Protein AF-A0A972VE17-F1 (afdb_monomer_lite)

Radius of gyration: 29.6 Å; chains: 1; bounding box: 113×33×41 Å

pLDDT: mean 87.44, std 17.85, range [37.25, 98.56]

Sequence (113 aa):
MKGFTSVLCGLLMAWVGVATCQDVEDWQNSEMIGQHKEPAHATLVPFAHAAQARQGHAQQSPFFQSLNGLWKFNWVKHPDERPRDFHQPTCDVSQWDEIPVPANWQLHGHGTP

Secondary structure (DSSP, 8-state):
---------------------PPPPGGG-TT---SSPPPP-------SSHHHHHH--GGGSTT-----EEEEE---SSGGGS-TTTTSTT---TTSEEEEES--GGGGTSS--

Foldseek 3Di:
DDDDDDDDDDPPPPPPPPPPPDDDPLVRDPVNPDDPDDDDDDDDADAPDPVVVVVVDSVVGPRDDDPFDKDFDDADDDPVPDPPCVVPPPDDSVVGDIDTPPDDCCVVVHDHD

Structure (mmCIF, N/CA/C/O backbone):
data_AF-A0A972VE17-F1
#
_entry.id   AF-A0A972VE17-F1
#
loop_
_atom_site.group_PDB
_atom_site.id
_atom_site.type_symbol
_atom_site.label_atom_id
_atom_site.label_alt_id
_atom_site.label_comp_id
_atom_site.label_asym_id
_atom_site.label_entity_id
_atom_site.label_seq_id
_atom_site.pdbx_PDB_ins_code
_atom_site.Cartn_x
_atom_site.Cartn_y
_atom_site.Cartn_z
_atom_site.occupancy
_atom_site.B_iso_or_equiv
_atom_site.auth_seq_id
_atom_site.auth_comp_id
_atom_site.auth_asym_id
_atom_site.auth_atom_id
_atom_site.pdbx_PDB_model_num
ATOM 1 N N . MET A 1 1 ? -89.643 -6.674 15.091 1.00 37.38 1 MET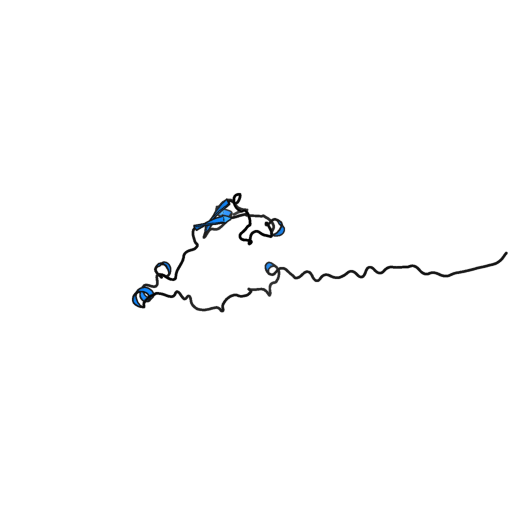 A N 1
ATOM 2 C CA . MET A 1 1 ? -89.920 -8.027 14.559 1.00 37.38 1 MET A CA 1
ATOM 3 C C . MET A 1 1 ? -89.194 -8.188 13.230 1.00 37.38 1 MET A C 1
ATOM 5 O O . MET A 1 1 ? -89.563 -7.464 12.322 1.00 37.38 1 MET A O 1
ATOM 9 N N . LYS A 1 2 ? -88.258 -9.160 13.153 1.00 37.25 2 LYS A N 1
ATOM 10 C CA . LYS A 1 2 ? -87.715 -9.830 11.937 1.00 37.25 2 LYS A CA 1
ATOM 11 C C . LYS A 1 2 ? -86.834 -8.940 11.026 1.00 37.25 2 LYS A C 1
ATOM 13 O O . LYS A 1 2 ? -87.265 -7.861 10.670 1.00 37.25 2 LYS A O 1
ATOM 18 N N . GLY A 1 3 ? -85.622 -9.280 10.582 1.00 40.19 3 GLY A N 1
ATOM 19 C CA . GLY A 1 3 ? -84.757 -10.471 10.623 1.00 40.19 3 GLY A CA 1
ATOM 20 C C . GLY A 1 3 ? -83.380 -10.066 10.030 1.00 40.19 3 GLY A C 1
ATOM 21 O O . GLY A 1 3 ? -83.305 -9.080 9.310 1.00 40.19 3 GLY A O 1
ATOM 22 N N . PHE A 1 4 ? -82.260 -10.582 10.542 1.00 49.72 4 PHE A N 1
ATOM 23 C CA . PHE A 1 4 ? -81.489 -11.743 10.051 1.00 49.72 4 PHE A CA 1
ATOM 24 C C . PHE A 1 4 ? -80.402 -11.418 8.986 1.00 49.72 4 PHE A C 1
ATOM 26 O O . PHE A 1 4 ? -80.706 -11.120 7.839 1.00 49.72 4 PHE A O 1
ATOM 33 N N . THR A 1 5 ? -79.140 -11.607 9.417 1.00 42.09 5 THR A N 1
ATOM 34 C CA . THR A 1 5 ? -77.946 -12.165 8.718 1.00 42.09 5 THR A CA 1
ATOM 35 C C . THR A 1 5 ? -77.115 -11.404 7.667 1.00 42.09 5 THR A C 1
ATOM 37 O O . THR A 1 5 ? -77.598 -11.119 6.585 1.00 42.09 5 THR A O 1
ATOM 40 N N . SER A 1 6 ? -75.797 -11.359 7.972 1.00 45.34 6 SER A N 1
ATOM 41 C CA . SER A 1 6 ? -74.611 -11.667 7.124 1.00 45.34 6 SER A CA 1
ATOM 42 C C . SER A 1 6 ? -74.310 -10.720 5.941 1.00 45.34 6 SER A C 1
ATOM 44 O O . SER A 1 6 ? -75.182 -10.435 5.140 1.00 45.34 6 SER A O 1
ATOM 46 N N . VAL A 1 7 ? -73.097 -10.189 5.740 1.00 49.31 7 VAL A N 1
ATOM 47 C CA . VAL A 1 7 ? -71.914 -10.927 5.261 1.00 49.31 7 VAL A CA 1
ATOM 48 C C . VAL A 1 7 ? -70.622 -10.102 5.466 1.00 49.31 7 VAL A C 1
ATOM 50 O O . VAL A 1 7 ? -70.578 -8.897 5.239 1.00 49.31 7 VAL A O 1
ATOM 53 N N . LEU A 1 8 ? -69.583 -10.824 5.893 1.00 50.00 8 LEU A N 1
ATOM 54 C CA . LEU A 1 8 ? -68.135 -10.580 5.837 1.00 50.00 8 LEU A CA 1
ATOM 55 C C . LEU A 1 8 ? -67.635 -9.754 4.630 1.00 50.00 8 LEU A C 1
ATOM 57 O O . LEU A 1 8 ? -67.983 -10.075 3.503 1.00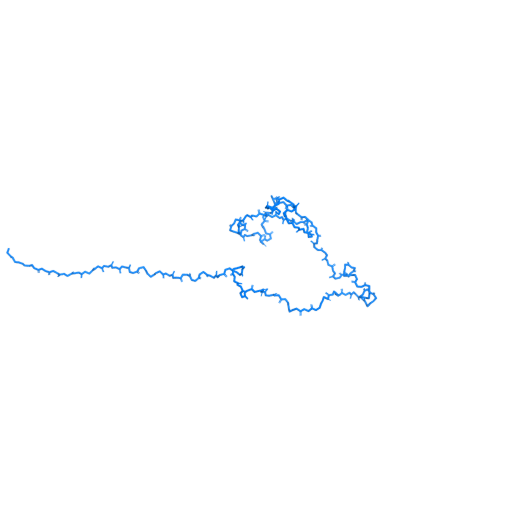 50.00 8 LEU A O 1
ATOM 61 N N . CYS A 1 9 ? -66.644 -8.878 4.828 1.00 42.47 9 CYS A N 1
ATOM 62 C CA . CYS A 1 9 ? -65.429 -8.921 3.997 1.00 42.47 9 CYS A CA 1
ATOM 63 C C . CYS A 1 9 ? -64.293 -8.144 4.675 1.00 42.47 9 CYS A C 1
ATOM 65 O O . CYS A 1 9 ? -64.218 -6.919 4.604 1.00 42.47 9 CYS A O 1
ATOM 67 N N . GLY A 1 10 ? -63.425 -8.870 5.381 1.00 45.75 10 GLY A N 1
ATOM 68 C CA . GLY A 1 10 ? -62.197 -8.318 5.936 1.00 45.75 10 GLY A CA 1
ATOM 69 C C . GLY A 1 10 ? -61.243 -7.904 4.817 1.00 45.75 10 GLY A C 1
ATOM 70 O O . GLY A 1 10 ? -60.869 -8.721 3.979 1.00 45.75 10 GLY A O 1
ATOM 71 N N . LEU A 1 11 ? -60.835 -6.638 4.822 1.00 56.16 11 LEU A N 1
ATOM 72 C CA . LEU A 1 11 ? -59.706 -6.139 4.041 1.00 56.16 11 LEU A CA 1
ATOM 73 C C . LEU A 1 11 ? -58.408 -6.557 4.744 1.00 56.16 11 LEU A C 1
ATOM 75 O O . LEU A 1 11 ? -57.791 -5.787 5.475 1.00 56.16 11 LEU A O 1
ATOM 79 N N . LEU A 1 12 ? -58.006 -7.810 4.538 1.00 56.12 12 LEU A N 1
ATOM 80 C CA . LEU A 1 12 ? -56.626 -8.237 4.749 1.00 56.12 12 LEU A CA 1
ATOM 81 C C . LEU A 1 12 ? -55.797 -7.668 3.591 1.00 56.12 12 LEU A C 1
ATOM 83 O O . LEU A 1 12 ? -55.695 -8.283 2.532 1.00 56.12 12 LEU A O 1
ATOM 87 N N . MET A 1 13 ? -55.225 -6.472 3.771 1.00 60.06 13 MET A N 1
ATOM 88 C CA . MET A 1 13 ? -54.101 -6.049 2.935 1.00 60.06 13 MET A CA 1
ATOM 89 C C . MET A 1 13 ? -52.942 -6.999 3.224 1.00 60.06 13 MET A C 1
ATOM 91 O O . MET A 1 13 ? -52.269 -6.887 4.249 1.00 60.06 13 MET A O 1
ATOM 95 N N . ALA A 1 14 ? -52.739 -7.963 2.330 1.00 60.06 14 ALA A N 1
ATOM 96 C CA . ALA A 1 14 ? -51.536 -8.768 2.310 1.00 60.06 14 ALA A CA 1
ATOM 97 C C . ALA A 1 14 ? -50.342 -7.826 2.115 1.00 60.06 14 ALA A C 1
ATOM 99 O O . ALA A 1 14 ? -50.165 -7.240 1.046 1.00 60.06 14 ALA A O 1
ATOM 100 N N . TRP A 1 15 ? -49.536 -7.664 3.164 1.00 64.81 15 TRP A N 1
ATOM 101 C CA . TRP A 1 15 ? -48.184 -7.143 3.037 1.00 64.81 15 TRP A CA 1
ATOM 102 C C . TRP A 1 15 ? -47.409 -8.140 2.181 1.00 64.81 15 TRP A C 1
ATOM 104 O O . TRP A 1 15 ? -46.968 -9.183 2.663 1.00 64.81 15 TRP A O 1
ATOM 114 N N . VAL A 1 16 ? -47.287 -7.848 0.889 1.00 63.44 16 VAL A N 1
ATOM 115 C CA . VAL A 1 16 ? -46.315 -8.524 0.037 1.00 63.44 16 VAL A CA 1
ATOM 116 C C . VAL A 1 16 ? -44.952 -8.066 0.537 1.00 63.44 16 VAL A C 1
ATOM 118 O O . VAL A 1 16 ? -44.494 -6.969 0.223 1.00 63.44 16 VAL A O 1
ATOM 121 N N . GLY A 1 17 ? -44.341 -8.881 1.396 1.00 59.69 17 GLY A N 1
ATOM 122 C CA . GLY A 1 17 ? -42.954 -8.705 1.787 1.00 59.69 17 GLY A CA 1
ATOM 123 C C . GLY A 1 17 ? -42.100 -8.802 0.532 1.00 59.69 17 GLY A C 1
ATOM 124 O O . GLY A 1 17 ? -41.987 -9.872 -0.064 1.00 59.69 17 GLY A O 1
ATOM 125 N N . VAL A 1 18 ? -41.532 -7.678 0.106 1.00 62.38 18 VAL A N 1
ATOM 126 C CA . VAL A 1 18 ? -40.469 -7.681 -0.893 1.00 62.38 18 VAL A CA 1
ATOM 127 C C . VAL A 1 18 ? -39.279 -8.359 -0.227 1.00 62.38 18 VAL A C 1
ATOM 129 O O . VAL A 1 18 ? -38.637 -7.781 0.646 1.00 62.38 18 VAL A O 1
ATOM 132 N N . ALA A 1 19 ? -39.019 -9.612 -0.592 1.00 58.66 19 ALA A N 1
ATOM 133 C CA . ALA A 1 19 ? -37.775 -10.270 -0.241 1.00 58.66 19 ALA A CA 1
ATOM 134 C C . ALA A 1 19 ? -36.664 -9.577 -1.034 1.00 58.66 19 ALA A C 1
ATOM 136 O O . ALA A 1 19 ? -36.489 -9.824 -2.226 1.00 58.66 19 ALA A O 1
ATOM 137 N N . THR A 1 20 ? -35.940 -8.662 -0.396 1.00 58.81 20 THR A N 1
ATOM 138 C CA . THR A 1 20 ? -34.681 -8.179 -0.952 1.00 58.81 20 THR A CA 1
ATOM 139 C C . THR A 1 20 ? -33.683 -9.320 -0.815 1.00 58.81 20 THR A C 1
ATOM 141 O O . THR A 1 20 ? -33.321 -9.687 0.302 1.00 58.81 20 THR A O 1
ATOM 144 N N . CYS A 1 21 ? -33.257 -9.910 -1.930 1.0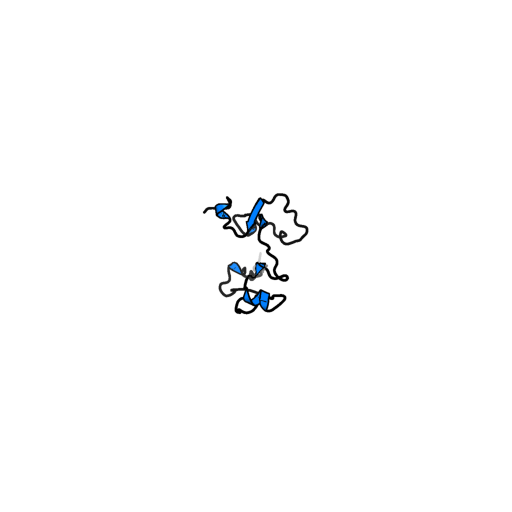0 57.03 21 CYS A N 1
ATOM 145 C CA . CYS A 1 21 ? -32.026 -10.687 -1.946 1.00 57.03 21 CYS A CA 1
ATOM 146 C C . CYS A 1 21 ? -30.910 -9.695 -1.600 1.00 57.03 21 CYS A C 1
ATOM 148 O O . CYS A 1 21 ? -30.604 -8.816 -2.402 1.00 57.03 21 CYS A O 1
ATOM 150 N N . GLN A 1 22 ? -30.420 -9.732 -0.358 1.00 58.03 22 GLN A N 1
ATOM 151 C CA . GLN A 1 22 ? -29.199 -9.016 -0.022 1.00 58.03 22 GLN A CA 1
ATOM 152 C C . GLN A 1 22 ? -28.093 -9.683 -0.826 1.00 58.03 22 GLN A C 1
ATOM 154 O O . GLN A 1 22 ? -27.881 -10.887 -0.687 1.00 58.03 22 GLN A O 1
ATOM 159 N N . ASP A 1 23 ? -27.463 -8.911 -1.706 1.00 73.62 23 ASP A N 1
ATOM 160 C CA . ASP A 1 23 ? -26.261 -9.357 -2.391 1.00 73.62 23 ASP A CA 1
ATOM 161 C C . ASP A 1 23 ? -25.233 -9.709 -1.308 1.00 73.62 23 ASP A C 1
ATOM 163 O O . ASP A 1 23 ? -25.019 -8.929 -0.374 1.00 73.62 23 ASP A O 1
ATOM 167 N N . VAL A 1 24 ? -24.709 -10.932 -1.338 1.00 89.56 24 VAL A N 1
ATOM 168 C CA . VAL A 1 24 ? -23.770 -11.404 -0.314 1.00 89.56 24 VAL A CA 1
ATOM 169 C C . VAL A 1 24 ? -22.456 -10.672 -0.540 1.00 89.56 24 VAL A C 1
ATOM 171 O O . VAL A 1 24 ? -21.919 -10.710 -1.641 1.00 89.56 24 VAL A O 1
ATOM 174 N N . GLU A 1 25 ? -21.930 -10.022 0.498 1.00 92.38 25 GLU A N 1
ATOM 175 C CA . GLU A 1 25 ? -20.646 -9.325 0.418 1.00 92.38 25 GLU A CA 1
ATOM 176 C C . GLU A 1 25 ? -19.540 -10.264 -0.090 1.00 92.38 25 GLU A C 1
ATOM 178 O O . GLU A 1 25 ? -19.438 -11.407 0.363 1.00 92.38 25 GLU A O 1
ATOM 183 N N . ASP A 1 26 ? -18.660 -9.776 -0.969 1.00 94.56 26 ASP A N 1
ATOM 184 C CA . ASP A 1 26 ? -17.628 -10.604 -1.615 1.00 94.56 26 ASP A CA 1
ATOM 185 C C . ASP A 1 26 ? -16.770 -11.390 -0.611 1.00 94.56 26 ASP A C 1
ATOM 187 O O . ASP A 1 26 ? -16.442 -12.552 -0.829 1.00 94.56 26 ASP A O 1
ATOM 191 N N . TRP A 1 27 ? -16.444 -10.782 0.533 1.00 92.69 27 TRP A N 1
ATOM 192 C CA . TRP A 1 27 ? -15.634 -11.401 1.589 1.00 92.69 27 TRP A CA 1
ATOM 193 C C . TRP A 1 27 ? -16.381 -12.464 2.417 1.00 92.69 27 TRP A C 1
ATOM 195 O O . TRP A 1 27 ? -15.758 -13.152 3.226 1.00 92.69 27 TRP A O 1
ATOM 205 N N . GLN A 1 28 ? -17.693 -12.613 2.226 1.00 95.56 28 GLN A N 1
ATOM 206 C CA . GLN A 1 28 ? -18.519 -13.693 2.782 1.00 95.56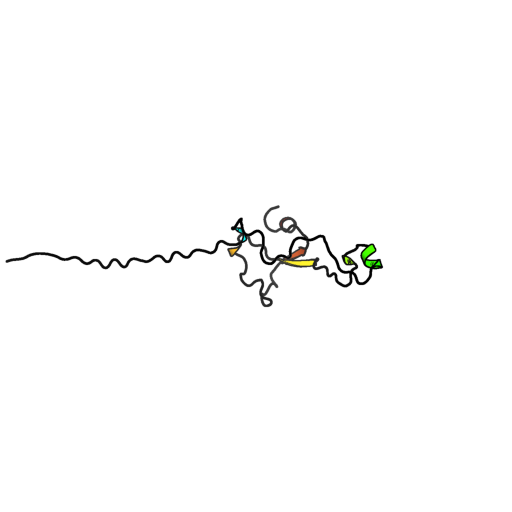 28 GLN A CA 1
ATOM 207 C C . GLN A 1 28 ? -18.848 -14.778 1.743 1.00 95.56 28 GLN A C 1
ATOM 209 O O . GLN A 1 28 ? -19.362 -15.836 2.109 1.00 95.56 28 GLN A O 1
ATOM 214 N N . ASN A 1 29 ? -18.541 -14.547 0.463 1.00 95.81 29 ASN A N 1
ATOM 215 C CA . ASN A 1 29 ? -18.789 -15.491 -0.620 1.00 95.81 29 ASN A CA 1
ATOM 216 C C . ASN A 1 29 ? -17.543 -16.351 -0.914 1.00 95.81 29 ASN A C 1
ATOM 218 O O . ASN A 1 29 ? -16.568 -15.883 -1.496 1.00 95.81 29 ASN A O 1
ATOM 222 N N . SER A 1 30 ? -17.588 -17.645 -0.578 1.00 96.00 30 SER A N 1
ATOM 223 C CA . SER A 1 30 ? -16.461 -18.569 -0.801 1.00 96.00 30 SER A CA 1
ATOM 224 C C . SER A 1 30 ? -16.110 -18.807 -2.273 1.00 96.00 30 SER A C 1
ATOM 226 O O . SER A 1 30 ? -14.992 -19.224 -2.571 1.00 96.00 30 SER A O 1
ATOM 228 N N . GLU A 1 31 ? -17.047 -18.575 -3.194 1.00 96.81 31 GLU A N 1
ATOM 229 C CA . GLU A 1 31 ? -16.795 -18.690 -4.635 1.00 96.81 31 GLU A CA 1
ATOM 230 C C . GLU A 1 31 ? -16.080 -17.442 -5.183 1.00 96.81 31 GLU A C 1
ATOM 232 O O . GLU A 1 31 ? -15.426 -17.499 -6.229 1.00 96.81 31 GLU A O 1
ATOM 237 N N . MET A 1 32 ? -16.135 -16.322 -4.452 1.00 95.94 32 MET A N 1
ATOM 238 C CA . MET A 1 32 ? -15.542 -15.053 -4.855 1.00 95.94 32 MET A CA 1
ATOM 239 C C . MET A 1 32 ? -14.056 -14.964 -4.466 1.00 95.94 32 MET A C 1
ATOM 241 O O . MET A 1 32 ? -13.657 -14.280 -3.529 1.00 95.94 32 MET A O 1
ATOM 245 N N . ILE A 1 33 ? -13.191 -15.642 -5.227 1.00 95.88 33 ILE A N 1
ATOM 246 C CA . ILE A 1 33 ? -11.735 -15.700 -4.956 1.00 95.88 33 ILE A CA 1
ATOM 247 C C . ILE A 1 33 ? -10.916 -14.542 -5.572 1.00 95.88 33 ILE A C 1
ATOM 249 O O . ILE A 1 33 ? -9.687 -14.463 -5.427 1.00 95.88 33 ILE A O 1
ATOM 253 N N . GLY A 1 34 ? -11.569 -13.641 -6.304 1.00 95.44 34 GLY A N 1
ATOM 254 C CA . GLY A 1 34 ? -11.002 -12.379 -6.777 1.00 95.44 34 GLY A CA 1
ATOM 255 C C . GLY A 1 34 ? -11.631 -11.859 -8.065 1.00 95.44 34 GLY A C 1
ATOM 256 O O . GLY A 1 34 ? -12.041 -12.628 -8.928 1.00 95.44 34 GLY A O 1
ATOM 257 N N . GLN A 1 35 ? -11.671 -10.539 -8.192 1.00 96.56 35 GLN A N 1
ATOM 258 C CA . GLN A 1 35 ? -12.328 -9.818 -9.275 1.00 96.56 35 GLN A CA 1
ATOM 259 C C . GLN A 1 35 ? -11.298 -8.937 -9.993 1.00 96.56 35 GLN A C 1
ATOM 261 O O . GLN A 1 35 ? -10.45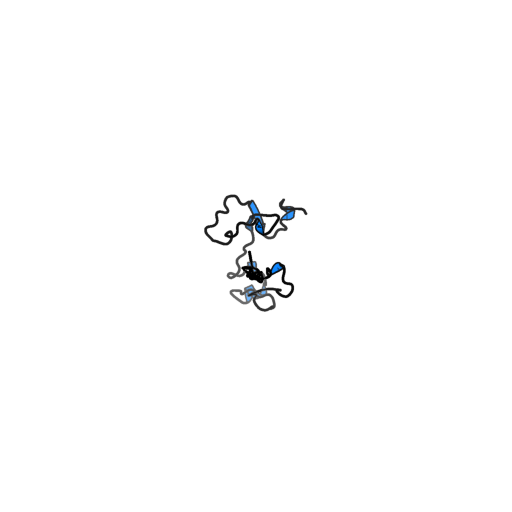4 -8.328 -9.342 1.00 96.56 35 GLN A O 1
ATOM 266 N N . HIS A 1 36 ? -11.336 -8.897 -11.329 1.00 97.62 36 HIS A N 1
ATOM 267 C CA . HIS A 1 36 ? -10.466 -8.051 -12.169 1.00 97.62 36 HIS A CA 1
ATOM 268 C C . HIS A 1 36 ? -8.948 -8.188 -11.916 1.00 97.62 36 HIS A C 1
ATOM 270 O O . HIS A 1 36 ? -8.187 -7.251 -12.146 1.00 97.62 36 HIS A O 1
ATOM 276 N N . LYS A 1 37 ? -8.492 -9.354 -11.446 1.00 97.31 37 LYS A N 1
ATOM 277 C CA . LYS A 1 37 ? -7.061 -9.666 -11.328 1.00 97.31 37 LYS A CA 1
ATOM 278 C C . LYS A 1 37 ? -6.518 -10.102 -12.687 1.00 97.31 37 LYS A C 1
ATOM 280 O O . LYS A 1 37 ? -7.191 -10.840 -13.405 1.00 97.31 37 LYS A O 1
ATOM 285 N N . GLU A 1 38 ? -5.283 -9.720 -12.993 1.00 96.88 38 GLU A N 1
ATOM 286 C CA . GLU A 1 38 ? -4.550 -10.295 -14.123 1.00 96.88 38 GLU A CA 1
ATOM 287 C C . GLU A 1 38 ? -4.347 -11.816 -13.933 1.00 96.88 38 GLU A C 1
ATOM 289 O O . GLU A 1 38 ? -4.276 -12.291 -12.789 1.00 96.88 38 GLU A O 1
ATOM 294 N N . PRO A 1 39 ? -4.248 -12.609 -15.019 1.00 97.25 39 PRO A N 1
ATOM 295 C CA . PRO A 1 39 ? -3.966 -14.040 -14.931 1.00 97.25 39 PRO A CA 1
ATOM 296 C C . PRO A 1 39 ? -2.639 -14.329 -14.221 1.00 97.25 39 PRO A C 1
ATOM 298 O O . PRO A 1 39 ? -1.679 -13.573 -14.335 1.00 97.25 39 PRO A O 1
ATOM 301 N N . ALA A 1 40 ? -2.551 -15.465 -13.526 1.00 97.75 40 ALA A N 1
ATOM 302 C CA . ALA A 1 40 ? -1.306 -15.871 -12.881 1.00 97.75 40 ALA A CA 1
ATOM 303 C C . ALA A 1 40 ? -0.179 -16.061 -13.914 1.00 97.75 40 ALA A C 1
ATOM 305 O O . ALA A 1 40 ? -0.343 -16.768 -14.910 1.00 97.75 40 ALA A O 1
ATOM 306 N N . HIS A 1 41 ? 0.980 -15.459 -13.652 1.00 97.88 41 HIS A N 1
ATOM 307 C CA . HIS A 1 41 ? 2.170 -15.555 -14.494 1.00 97.88 41 HIS A CA 1
ATOM 308 C C . HIS A 1 41 ? 3.452 -15.491 -13.643 1.00 97.88 41 HIS A C 1
ATOM 310 O O . HIS A 1 41 ? 3.413 -15.167 -12.456 1.00 97.88 41 HIS A O 1
ATOM 316 N N . ALA A 1 42 ? 4.605 -15.814 -14.237 1.00 96.75 42 ALA A N 1
ATOM 317 C CA . ALA A 1 42 ? 5.907 -15.662 -13.575 1.00 96.75 42 ALA A CA 1
ATOM 318 C C . ALA A 1 42 ? 6.212 -14.182 -13.286 1.00 96.75 42 ALA A C 1
ATOM 320 O O . ALA A 1 42 ? 5.795 -13.327 -14.053 1.00 96.75 42 ALA A O 1
ATOM 321 N N . THR A 1 43 ? 6.966 -13.848 -12.239 1.00 94.50 43 THR A N 1
ATOM 322 C CA . THR A 1 43 ? 7.300 -12.445 -11.926 1.00 94.50 43 THR A CA 1
ATOM 323 C C . THR A 1 43 ? 8.037 -11.760 -13.082 1.00 94.50 43 THR A C 1
ATOM 325 O O . THR A 1 43 ? 9.073 -12.246 -13.536 1.00 94.50 43 THR A O 1
ATOM 328 N N . LEU A 1 44 ? 7.528 -10.607 -13.529 1.00 92.94 44 LEU A N 1
ATOM 329 C CA . LEU A 1 44 ? 8.102 -9.812 -14.617 1.00 92.94 44 LEU A CA 1
ATOM 330 C C . LEU A 1 44 ? 8.367 -8.385 -14.138 1.00 92.94 44 LEU A C 1
ATOM 332 O O . LEU A 1 44 ? 7.488 -7.745 -13.569 1.00 92.94 44 LEU A O 1
ATOM 336 N N . VAL A 1 45 ? 9.569 -7.876 -14.410 1.00 95.12 45 VAL A N 1
ATOM 337 C CA . VAL A 1 45 ? 9.916 -6.463 -14.223 1.00 95.12 45 VAL A CA 1
ATOM 338 C C . VAL A 1 45 ? 10.590 -5.982 -15.505 1.00 95.12 45 VAL A C 1
ATOM 340 O O . VAL A 1 45 ? 11.602 -6.567 -15.902 1.00 95.12 45 VAL A O 1
ATOM 343 N N . PRO A 1 46 ? 10.045 -4.967 -16.194 1.00 96.25 46 PRO A N 1
ATOM 344 C CA . PRO A 1 46 ? 10.698 -4.415 -17.371 1.00 96.25 46 PRO A CA 1
ATOM 345 C C . PRO A 1 46 ? 11.984 -3.699 -16.953 1.00 96.25 46 PRO A C 1
ATOM 347 O O . PRO A 1 46 ? 12.038 -3.087 -15.892 1.00 96.25 46 PRO A O 1
ATOM 350 N N . PHE A 1 47 ? 13.010 -3.741 -17.797 1.00 97.06 47 PHE A N 1
ATOM 351 C CA . PHE A 1 47 ? 14.278 -3.030 -17.611 1.00 97.06 47 PHE A CA 1
ATOM 352 C C . PHE A 1 47 ? 14.622 -2.278 -18.894 1.00 97.06 47 PHE A C 1
ATOM 354 O O . PHE A 1 47 ? 14.219 -2.700 -19.978 1.00 97.06 47 PHE A O 1
ATOM 361 N N . ALA A 1 48 ? 15.388 -1.189 -18.799 1.00 96.62 48 ALA A N 1
ATOM 362 C CA . ALA A 1 48 ? 15.719 -0.387 -19.979 1.00 96.62 48 ALA A CA 1
ATOM 363 C C . ALA A 1 48 ? 16.632 -1.131 -20.967 1.00 96.62 48 ALA A C 1
ATOM 365 O O . ALA A 1 48 ? 16.564 -0.892 -22.170 1.00 96.62 48 ALA A O 1
ATOM 366 N N . HIS A 1 49 ? 17.492 -2.032 -20.476 1.00 96.44 49 HIS A N 1
ATOM 367 C CA . HIS A 1 49 ? 18.402 -2.805 -21.321 1.00 96.44 49 HIS A CA 1
ATOM 368 C C . HIS A 1 49 ? 18.810 -4.150 -20.702 1.00 96.44 49 HIS A C 1
ATOM 370 O O . HIS A 1 49 ? 18.792 -4.352 -19.487 1.00 96.44 49 HIS A O 1
ATOM 376 N N . ALA A 1 50 ? 19.273 -5.070 -21.554 1.00 97.06 50 ALA A N 1
ATOM 377 C CA . ALA A 1 50 ? 19.592 -6.448 -21.175 1.00 97.06 50 ALA A CA 1
ATOM 378 C C . ALA A 1 50 ? 20.656 -6.571 -20.067 1.00 97.06 50 ALA A C 1
ATOM 380 O O . ALA A 1 50 ? 20.598 -7.492 -19.260 1.00 97.06 50 ALA A O 1
ATOM 381 N N . ALA A 1 51 ? 21.630 -5.653 -20.005 1.00 96.31 51 ALA A N 1
ATOM 382 C CA . ALA A 1 51 ? 22.635 -5.668 -18.936 1.00 96.31 51 ALA A CA 1
ATOM 383 C C . ALA A 1 51 ? 22.021 -5.446 -17.545 1.00 96.31 51 ALA A C 1
ATOM 385 O O . ALA A 1 51 ? 22.423 -6.112 -16.599 1.00 96.31 51 ALA A O 1
ATOM 386 N N . GLN A 1 52 ? 21.016 -4.573 -17.447 1.00 94.81 52 GLN A N 1
ATOM 387 C CA . GLN A 1 52 ? 20.287 -4.312 -16.212 1.00 94.81 52 GLN A CA 1
ATOM 388 C C . GLN A 1 52 ? 19.381 -5.496 -15.859 1.00 94.81 52 GLN A C 1
ATOM 390 O O . GLN A 1 52 ? 19.386 -5.961 -14.724 1.00 94.81 52 GLN A O 1
ATOM 395 N N . ALA A 1 53 ? 18.692 -6.065 -16.856 1.00 94.81 53 ALA A N 1
ATOM 396 C CA . ALA A 1 53 ? 17.865 -7.257 -16.666 1.00 94.81 53 ALA A CA 1
ATOM 397 C C . ALA A 1 53 ? 18.665 -8.451 -16.112 1.00 94.81 53 ALA A C 1
ATOM 399 O O . ALA A 1 53 ? 18.173 -9.177 -15.255 1.00 94.81 53 ALA A O 1
ATOM 400 N N . ARG A 1 54 ? 19.923 -8.624 -16.543 1.00 95.62 54 ARG A N 1
ATOM 401 C CA . ARG A 1 54 ? 20.818 -9.675 -16.025 1.00 95.62 54 ARG A CA 1
ATOM 402 C C . ARG A 1 54 ? 21.202 -9.501 -14.555 1.00 95.62 54 ARG A C 1
ATOM 404 O O . ARG A 1 54 ? 21.524 -10.495 -13.919 1.00 95.62 54 ARG A O 1
ATOM 411 N N . GLN A 1 55 ? 21.189 -8.276 -14.024 1.00 94.50 55 GLN A N 1
ATOM 412 C CA . GLN A 1 55 ? 21.421 -8.040 -12.594 1.00 94.50 55 GLN A CA 1
ATOM 413 C C . GLN A 1 55 ? 20.210 -8.460 -11.752 1.00 94.50 55 GLN A C 1
ATOM 415 O O . GLN A 1 55 ? 20.371 -8.817 -10.592 1.00 94.50 55 GLN A O 1
ATOM 420 N N . GLY A 1 56 ? 19.001 -8.426 -12.327 1.00 90.88 56 GLY A N 1
ATOM 421 C CA . GLY A 1 56 ? 17.783 -8.934 -11.690 1.00 90.88 56 GLY A CA 1
ATOM 422 C C . GLY A 1 56 ? 17.243 -8.085 -10.535 1.00 90.88 56 GLY A C 1
ATOM 423 O O . GLY A 1 56 ? 16.256 -8.462 -9.908 1.00 90.88 56 GLY A O 1
ATOM 424 N N . HIS A 1 57 ? 17.838 -6.927 -10.243 1.00 94.81 57 HIS A N 1
ATOM 425 C CA . HIS A 1 57 ? 17.372 -6.050 -9.172 1.00 94.81 57 HIS A CA 1
ATOM 426 C C . HIS A 1 57 ? 16.204 -5.180 -9.647 1.00 94.81 57 HIS A C 1
ATOM 428 O O . HIS A 1 57 ? 16.411 -4.101 -10.201 1.00 94.81 57 HIS A O 1
ATOM 434 N N . ALA A 1 58 ? 14.970 -5.621 -9.394 1.00 94.31 58 ALA A N 1
ATOM 435 C CA . ALA A 1 58 ? 13.747 -4.912 -9.787 1.00 94.31 58 ALA A CA 1
ATOM 436 C C . ALA A 1 58 ? 13.761 -3.412 -9.439 1.00 94.31 58 ALA A C 1
ATOM 438 O O . ALA A 1 58 ? 13.4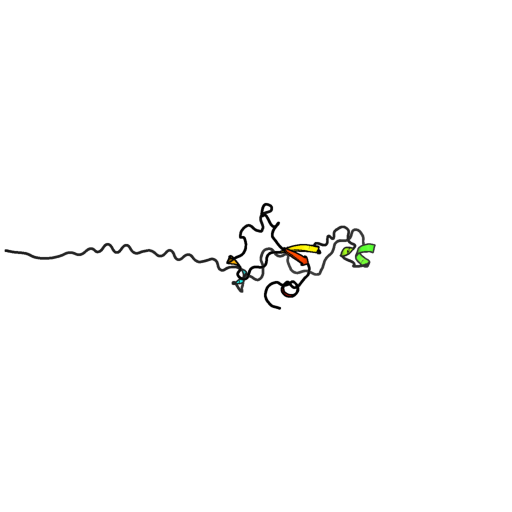16 -2.579 -10.271 1.00 94.31 58 ALA A O 1
ATOM 439 N N . GLN A 1 59 ? 14.242 -3.077 -8.239 1.00 95.44 59 GLN A N 1
ATOM 440 C CA . GLN A 1 59 ? 14.313 -1.708 -7.717 1.00 95.44 59 GLN A CA 1
ATOM 441 C C . GLN A 1 59 ? 15.232 -0.779 -8.515 1.00 95.44 59 GLN A C 1
ATOM 443 O O . GLN A 1 59 ? 15.121 0.436 -8.401 1.00 95.44 59 GLN A O 1
ATOM 448 N N . GLN A 1 60 ? 16.157 -1.334 -9.298 1.00 95.19 60 GLN A N 1
ATOM 449 C CA . GLN A 1 60 ? 17.046 -0.544 -10.142 1.00 95.19 60 GLN A CA 1
ATOM 450 C C . GLN A 1 60 ? 16.394 -0.193 -11.480 1.00 95.19 60 GLN A C 1
ATOM 452 O O . GLN A 1 60 ? 16.931 0.658 -12.185 1.00 95.19 60 GLN A O 1
ATOM 457 N N . SER A 1 61 ? 15.278 -0.834 -11.853 1.00 97.19 61 SER A N 1
ATOM 458 C CA . SER A 1 61 ? 14.568 -0.529 -13.094 1.00 97.19 61 SER A CA 1
ATOM 459 C C . SER A 1 61 ? 14.034 0.907 -13.095 1.00 97.19 61 SER A C 1
ATOM 461 O O . SER A 1 61 ? 13.393 1.307 -12.125 1.00 97.19 61 SER A O 1
ATOM 463 N N . PRO A 1 62 ? 14.187 1.669 -14.196 1.00 96.94 62 PRO A N 1
ATOM 464 C CA . PRO A 1 62 ? 13.560 2.987 -14.315 1.00 96.94 62 PRO A CA 1
ATOM 465 C C . PRO A 1 62 ? 12.029 2.920 -14.409 1.00 96.94 62 PRO A C 1
ATOM 467 O O . PRO A 1 62 ? 11.365 3.947 -14.332 1.00 96.94 62 PRO A O 1
ATOM 470 N N . PHE A 1 63 ? 11.467 1.726 -14.599 1.00 97.00 63 PHE A N 1
ATOM 471 C CA . PHE A 1 63 ? 10.027 1.483 -14.666 1.00 97.00 63 PHE A CA 1
ATOM 472 C C . PHE A 1 63 ? 9.468 0.942 -13.343 1.00 97.00 63 PHE A C 1
ATOM 474 O O . PHE A 1 63 ? 8.324 0.496 -13.293 1.00 97.00 63 PHE A O 1
ATOM 481 N N . PHE A 1 64 ? 10.280 0.931 -12.285 1.00 97.06 64 PHE A N 1
ATOM 482 C CA . PHE A 1 64 ? 9.876 0.517 -10.951 1.00 97.06 64 PHE A CA 1
ATOM 483 C C . PHE A 1 64 ? 9.684 1.741 -10.055 1.00 97.06 64 PHE A C 1
ATOM 485 O O . PHE A 1 64 ? 10.544 2.617 -9.983 1.00 97.06 64 PHE A O 1
ATOM 492 N N . GLN A 1 65 ? 8.582 1.759 -9.308 1.00 97.06 65 GLN A N 1
ATOM 493 C CA . GLN A 1 65 ? 8.336 2.736 -8.256 1.00 97.06 65 GLN A CA 1
ATOM 494 C C . GLN A 1 65 ? 7.901 2.006 -6.986 1.00 97.06 65 GLN A C 1
ATOM 496 O O . GLN A 1 65 ? 6.901 1.292 -6.978 1.00 97.06 65 GLN A O 1
ATOM 501 N N . SER A 1 66 ? 8.657 2.193 -5.902 1.00 97.06 66 SER A N 1
ATOM 502 C CA . SER A 1 66 ? 8.248 1.712 -4.582 1.00 97.06 66 SER A CA 1
ATOM 503 C C . SER A 1 66 ? 7.135 2.597 -4.033 1.00 97.06 66 SER A C 1
ATOM 505 O O . SER A 1 66 ? 7.261 3.820 -4.051 1.00 97.06 66 SER A O 1
ATOM 507 N N . LEU A 1 67 ? 6.096 1.973 -3.482 1.00 97.88 67 LEU A N 1
ATOM 508 C CA . LEU A 1 67 ? 5.068 2.646 -2.683 1.00 97.88 67 LEU A CA 1
ATOM 509 C C . LEU A 1 67 ? 5.207 2.348 -1.179 1.00 97.88 67 LEU A C 1
ATOM 511 O O . LEU A 1 67 ? 4.369 2.764 -0.383 1.00 97.88 67 LEU A O 1
ATOM 515 N N . ASN A 1 68 ? 6.269 1.641 -0.775 1.00 98.56 68 ASN A N 1
ATOM 516 C CA . ASN A 1 68 ? 6.614 1.486 0.636 1.00 98.56 68 ASN A CA 1
ATOM 517 C C . ASN A 1 68 ? 6.919 2.856 1.248 1.00 98.56 68 ASN A C 1
ATOM 519 O O . ASN A 1 68 ? 7.595 3.682 0.631 1.00 98.56 68 ASN A O 1
ATOM 523 N N . GLY A 1 69 ? 6.457 3.073 2.472 1.00 98.19 69 GLY A N 1
ATOM 524 C CA . GLY A 1 69 ? 6.541 4.362 3.146 1.00 98.19 69 GLY A CA 1
ATOM 525 C C . GLY A 1 69 ? 5.498 4.471 4.246 1.00 98.19 69 GLY A C 1
ATOM 526 O O . GLY A 1 69 ? 4.938 3.461 4.667 1.00 98.19 69 GLY A O 1
ATOM 527 N N . LEU A 1 70 ? 5.239 5.691 4.706 1.00 98.38 70 LEU A N 1
ATOM 528 C CA . LEU A 1 70 ? 4.158 5.971 5.645 1.00 98.38 70 LEU A CA 1
ATOM 529 C C . LEU A 1 70 ? 2.839 6.130 4.892 1.00 98.38 70 LEU A C 1
ATOM 531 O O . LEU A 1 70 ? 2.775 6.840 3.888 1.00 98.38 70 LEU A O 1
ATOM 535 N N . TRP A 1 71 ? 1.801 5.468 5.387 1.00 98.44 71 TRP A N 1
ATOM 536 C CA . TRP A 1 71 ? 0.452 5.521 4.832 1.00 98.44 71 TRP A CA 1
ATOM 537 C C . TRP A 1 71 ? -0.532 5.990 5.892 1.00 98.44 71 TRP A C 1
ATOM 539 O O . TRP A 1 71 ? -0.446 5.553 7.040 1.00 98.44 71 TRP A O 1
ATOM 549 N N . LYS A 1 72 ? -1.493 6.832 5.492 1.00 98.12 72 LYS A N 1
ATOM 550 C CA . LYS A 1 72 ? -2.636 7.178 6.341 1.00 98.12 72 LYS A CA 1
ATOM 551 C C . LYS A 1 72 ? -3.456 5.927 6.621 1.00 98.12 72 LYS A C 1
ATOM 553 O O . LYS A 1 72 ? -3.838 5.215 5.692 1.00 98.12 72 LYS A O 1
ATOM 558 N N . PHE A 1 73 ? -3.712 5.664 7.896 1.00 98.12 73 PHE A N 1
ATOM 559 C CA . PHE A 1 73 ? -4.305 4.419 8.358 1.00 98.12 73 PHE A CA 1
ATOM 560 C C . PHE A 1 73 ? -5.365 4.689 9.424 1.00 98.12 73 PHE A C 1
ATOM 562 O O . PHE A 1 73 ? -5.139 5.435 10.372 1.00 98.12 73 PHE A O 1
ATOM 569 N N . ASN A 1 74 ? -6.534 4.074 9.256 1.00 97.81 74 ASN A N 1
ATOM 570 C CA . ASN A 1 74 ? -7.638 4.150 10.203 1.00 97.81 74 ASN A CA 1
ATOM 571 C C . ASN A 1 74 ? -8.137 2.736 10.486 1.00 97.81 74 ASN A C 1
ATOM 573 O O . ASN A 1 74 ? -8.716 2.081 9.616 1.00 97.81 74 ASN A O 1
ATOM 577 N N . TRP A 1 75 ? -7.877 2.262 11.700 1.00 97.62 75 TRP A N 1
ATOM 578 C CA . TRP A 1 75 ? -8.330 0.956 12.148 1.00 97.62 75 TRP A CA 1
ATOM 579 C C . TRP A 1 75 ? -9.709 1.067 12.797 1.00 97.62 75 TRP A C 1
ATOM 581 O O . TRP A 1 75 ? -9.921 1.878 13.695 1.00 97.62 75 TRP A O 1
ATOM 591 N N . VAL A 1 76 ? -10.624 0.196 12.383 1.00 97.38 76 VAL A N 1
ATOM 592 C CA . VAL A 1 76 ? -11.957 0.050 12.975 1.00 97.38 76 VAL A CA 1
ATOM 593 C C . VAL A 1 76 ? -12.207 -1.411 13.331 1.00 97.38 76 VAL A C 1
ATOM 595 O O . VAL A 1 76 ? -11.612 -2.312 12.732 1.00 97.38 76 VAL A O 1
ATOM 598 N N . LYS A 1 77 ? -13.080 -1.667 14.309 1.00 96.50 77 LYS A N 1
ATOM 599 C CA . LYS A 1 77 ? -13.303 -3.027 14.816 1.00 96.50 77 LYS A CA 1
ATOM 600 C C . LYS A 1 77 ? -14.238 -3.822 13.911 1.00 96.50 77 LYS A C 1
ATOM 602 O O . LYS A 1 77 ? -14.047 -5.026 13.732 1.00 96.50 77 LYS A O 1
ATOM 607 N N . HIS A 1 78 ? -15.242 -3.151 13.356 1.00 96.38 78 HIS A N 1
ATOM 608 C CA . HIS A 1 78 ? -16.218 -3.745 12.450 1.00 96.38 78 HIS A CA 1
ATOM 609 C C . HIS A 1 78 ? -16.236 -2.999 11.111 1.00 96.38 78 HIS A C 1
ATOM 611 O O . HIS A 1 78 ? -16.122 -1.774 11.104 1.00 96.38 78 HIS A O 1
ATOM 617 N N . PRO A 1 79 ? -16.424 -3.690 9.967 1.00 94.12 79 PRO A N 1
ATOM 618 C CA . PRO A 1 79 ? -16.427 -3.037 8.660 1.00 94.12 79 PRO A CA 1
ATOM 619 C C . PRO A 1 79 ? -17.422 -1.879 8.557 1.00 94.12 79 PRO A C 1
ATOM 621 O O . PRO A 1 79 ? -17.128 -0.899 7.882 1.00 94.12 79 PRO A O 1
ATOM 624 N N . ASP A 1 80 ? -18.574 -1.959 9.221 1.00 95.12 80 ASP A N 1
ATOM 625 C CA . ASP A 1 80 ? -19.616 -0.924 9.166 1.00 95.12 80 ASP A CA 1
ATOM 626 C C . ASP A 1 80 ? -19.229 0.390 9.861 1.00 95.12 80 ASP A C 1
ATOM 628 O O . ASP A 1 80 ? -19.854 1.418 9.607 1.00 95.12 80 ASP A O 1
ATOM 632 N N . GLU A 1 81 ? -18.183 0.374 10.691 1.00 97.31 81 GLU A N 1
ATOM 633 C CA . GLU A 1 81 ? -17.630 1.558 11.361 1.00 97.31 81 GLU A CA 1
ATOM 634 C C . GLU A 1 81 ? -16.687 2.360 10.445 1.00 97.31 81 GLU A C 1
ATOM 636 O O . GLU A 1 81 ? -16.293 3.476 10.786 1.00 97.31 81 GLU A O 1
ATOM 641 N N . ARG A 1 82 ? -16.313 1.819 9.275 1.00 95.56 82 ARG A N 1
ATOM 642 C CA . ARG A 1 82 ? -15.424 2.512 8.333 1.00 95.56 82 ARG A CA 1
ATOM 643 C C . ARG A 1 82 ? -16.112 3.749 7.732 1.00 95.56 82 ARG A C 1
ATOM 645 O O . ARG A 1 82 ? -17.288 3.665 7.360 1.00 95.56 82 ARG A O 1
ATOM 652 N N . PRO A 1 83 ? -15.395 4.867 7.513 1.00 96.00 83 PRO A N 1
ATOM 653 C CA . PRO A 1 83 ? -15.907 5.956 6.681 1.00 96.00 83 PRO A CA 1
ATOM 654 C C . PRO A 1 83 ? -16.191 5.419 5.273 1.00 96.00 83 PRO A C 1
ATOM 656 O O . PRO A 1 83 ? -15.295 4.879 4.634 1.00 96.00 83 PRO A O 1
ATOM 659 N N . ARG A 1 84 ? -17.435 5.485 4.785 1.00 95.31 84 ARG A N 1
ATOM 660 C CA . ARG A 1 84 ? -17.837 4.791 3.539 1.00 95.31 84 ARG A CA 1
ATOM 661 C C . ARG A 1 84 ? -17.226 5.402 2.274 1.00 95.31 84 ARG A C 1
ATOM 663 O O . ARG A 1 84 ? -17.055 4.717 1.268 1.00 95.31 84 ARG A O 1
ATOM 670 N N . ASP A 1 85 ? -16.884 6.675 2.337 1.00 96.44 85 ASP A N 1
ATOM 671 C CA . ASP A 1 85 ? -16.348 7.510 1.266 1.00 96.44 85 ASP A CA 1
ATOM 672 C C . ASP A 1 85 ? -14.819 7.668 1.326 1.00 96.44 85 ASP A C 1
ATOM 674 O O . ASP A 1 85 ? -14.261 8.455 0.569 1.00 96.44 85 ASP A O 1
ATOM 678 N N . PHE A 1 86 ? -14.118 6.887 2.157 1.00 96.88 86 PHE A N 1
ATOM 679 C CA . PHE A 1 86 ? -12.666 7.010 2.363 1.00 96.88 86 PHE A CA 1
ATOM 680 C C . PHE A 1 86 ? -11.799 6.876 1.098 1.00 96.88 86 PHE A C 1
ATOM 682 O O . PHE A 1 86 ? -10.656 7.320 1.073 1.00 96.88 86 PHE A O 1
ATOM 689 N N . HIS A 1 87 ? -12.325 6.232 0.057 1.00 95.94 87 HIS A N 1
ATOM 690 C CA . HIS A 1 87 ? -11.652 6.045 -1.228 1.00 95.94 87 HIS A CA 1
ATOM 691 C C . HIS A 1 87 ? -11.734 7.287 -2.130 1.00 95.94 87 HIS A C 1
ATOM 693 O O . HIS A 1 87 ? -11.054 7.350 -3.154 1.00 95.94 87 HIS A O 1
ATOM 699 N N . GLN A 1 88 ? -12.592 8.255 -1.795 1.00 97.94 88 GLN A N 1
ATOM 700 C CA . GLN A 1 88 ? -12.744 9.484 -2.561 1.00 97.94 88 GLN A CA 1
ATOM 701 C C . GLN A 1 88 ? -11.524 10.391 -2.341 1.00 97.94 88 GLN A C 1
ATOM 703 O O . GLN A 1 88 ? -11.142 10.615 -1.192 1.00 97.94 88 GLN A O 1
ATOM 708 N N . PRO A 1 89 ? -10.949 11.003 -3.396 1.00 97.00 89 PRO A N 1
ATOM 709 C CA . PRO A 1 89 ? -9.789 11.893 -3.262 1.00 97.00 89 PRO A CA 1
ATOM 710 C C . PRO A 1 89 ? -10.018 13.117 -2.362 1.00 97.00 89 PRO A C 1
ATOM 712 O O . PRO A 1 89 ? -9.063 13.763 -1.946 1.00 97.00 89 PRO A O 1
ATOM 715 N N . THR A 1 90 ? -11.279 13.464 -2.102 1.00 97.19 90 THR A N 1
ATOM 716 C CA . THR A 1 90 ? -11.688 14.601 -1.270 1.00 97.19 90 THR A CA 1
ATOM 717 C C . THR A 1 90 ? -11.909 14.241 0.199 1.00 97.19 90 THR A C 1
ATOM 719 O O . THR A 1 90 ? -12.253 15.129 0.975 1.00 97.19 90 THR A O 1
ATOM 722 N N . CYS A 1 91 ? -11.776 12.968 0.586 1.00 96.75 91 CYS A N 1
ATOM 723 C CA . CYS A 1 91 ? -11.937 12.554 1.977 1.00 96.75 91 CYS A CA 1
ATOM 724 C C . CYS A 1 91 ? -10.829 13.172 2.844 1.00 96.75 91 CYS A C 1
ATOM 726 O O . CYS A 1 91 ? -9.644 13.072 2.521 1.00 96.75 91 CYS A O 1
ATOM 728 N N . ASP A 1 92 ? -11.211 13.814 3.949 1.00 96.75 92 ASP A N 1
ATOM 729 C CA . ASP A 1 92 ? -10.245 14.354 4.901 1.00 96.75 92 ASP A CA 1
ATOM 730 C C . ASP A 1 92 ? -9.700 13.237 5.801 1.00 96.75 92 ASP A C 1
ATOM 732 O O . ASP A 1 92 ? -10.406 12.674 6.638 1.00 96.75 92 ASP A O 1
ATOM 736 N N . VAL A 1 93 ? -8.412 12.944 5.633 1.00 97.56 93 VAL A N 1
ATOM 737 C CA . VAL A 1 93 ? -7.658 11.947 6.408 1.00 97.56 93 VAL A CA 1
ATOM 738 C C . VAL A 1 93 ? -6.664 12.599 7.375 1.00 97.56 93 VAL A C 1
ATOM 740 O O . VAL A 1 93 ? -5.764 11.936 7.890 1.00 97.56 93 VAL A O 1
ATOM 743 N N . SER A 1 94 ? -6.780 13.909 7.623 1.00 97.06 94 SER A N 1
ATOM 744 C CA . SER A 1 94 ? -5.836 14.662 8.462 1.00 97.06 94 SER A CA 1
ATOM 745 C C . SER A 1 94 ? -5.754 14.150 9.903 1.00 97.06 94 SER A C 1
ATOM 747 O O . SER A 1 94 ? -4.697 14.248 10.520 1.00 97.06 94 SER A O 1
ATOM 749 N N . GLN A 1 95 ? -6.847 13.579 10.416 1.00 96.81 95 GLN A N 1
ATOM 750 C CA . GLN A 1 95 ? -6.940 13.004 11.762 1.00 96.81 95 GLN A CA 1
ATOM 751 C C . GLN A 1 95 ? -6.529 11.525 11.830 1.00 96.81 95 GLN A C 1
ATOM 753 O O . GLN A 1 95 ? -6.633 10.922 12.893 1.00 96.81 95 GLN A O 1
ATOM 758 N N . TRP A 1 96 ? -6.129 10.915 10.711 1.00 97.94 96 TRP A N 1
ATOM 759 C CA . TRP A 1 96 ? -5.741 9.506 10.683 1.00 97.94 96 TRP A CA 1
ATOM 760 C C . TRP A 1 96 ? -4.282 9.328 11.095 1.00 97.94 96 TRP A C 1
ATOM 762 O O . TRP A 1 96 ? -3.424 10.171 10.796 1.00 97.94 96 TRP A O 1
ATOM 772 N N . ASP A 1 97 ? -4.008 8.179 11.707 1.00 97.12 97 ASP A N 1
ATOM 773 C CA . ASP A 1 97 ? -2.660 7.749 12.051 1.00 97.12 97 ASP A CA 1
ATOM 774 C C . ASP A 1 97 ? -1.819 7.490 10.792 1.00 97.12 97 ASP A C 1
ATOM 776 O O . ASP A 1 97 ? -2.325 7.413 9.667 1.00 97.12 97 ASP A O 1
ATOM 780 N N . GLU A 1 98 ? -0.511 7.330 10.982 1.00 98.00 98 GLU A N 1
ATOM 781 C CA . GLU A 1 98 ? 0.414 6.885 9.942 1.00 98.00 98 GLU A CA 1
ATOM 782 C C . GLU A 1 98 ? 1.069 5.562 10.338 1.00 98.00 98 GLU A C 1
ATOM 784 O O . GLU A 1 98 ? 1.581 5.423 11.449 1.00 98.00 98 GLU A O 1
ATOM 789 N N . ILE A 1 99 ? 1.099 4.599 9.412 1.00 98.38 99 ILE A N 1
ATOM 790 C CA . ILE A 1 99 ? 1.761 3.301 9.603 1.00 98.38 99 ILE A CA 1
ATOM 791 C C . ILE A 1 99 ? 2.830 3.075 8.522 1.00 98.38 99 ILE A C 1
ATOM 793 O O . ILE A 1 99 ? 2.598 3.428 7.360 1.00 98.38 99 ILE A O 1
ATOM 797 N N . PRO A 1 100 ? 4.003 2.492 8.846 1.00 98.19 100 PRO A N 1
ATOM 798 C CA . PRO A 1 100 ? 4.933 2.041 7.819 1.00 98.19 100 PRO A CA 1
ATOM 799 C C . PRO A 1 100 ? 4.339 0.865 7.037 1.00 98.19 100 PRO A C 1
ATOM 801 O O . PRO A 1 100 ? 3.795 -0.070 7.614 1.00 98.19 100 PRO A O 1
ATOM 804 N N . VAL A 1 101 ? 4.486 0.880 5.716 1.00 98.06 101 VAL A N 1
ATOM 805 C CA . VAL A 1 101 ? 4.103 -0.226 4.832 1.00 98.06 101 VAL A CA 1
ATOM 806 C C . VAL A 1 101 ? 5.359 -0.760 4.138 1.00 98.06 101 VAL A C 1
ATOM 808 O O . VAL A 1 101 ? 6.088 0.035 3.532 1.00 98.06 101 VAL A O 1
ATOM 811 N N . PRO A 1 102 ? 5.630 -2.082 4.190 1.00 98.12 102 PRO A N 1
ATOM 812 C CA . PRO A 1 102 ? 4.806 -3.150 4.779 1.00 98.12 102 PRO A CA 1
ATOM 813 C C . PRO A 1 102 ? 4.926 -3.264 6.312 1.00 98.12 102 PRO A C 1
ATOM 815 O O . PRO A 1 102 ? 6.013 -3.104 6.862 1.00 98.12 102 PRO A O 1
ATOM 818 N N . ALA A 1 103 ? 3.825 -3.622 6.984 1.00 97.31 103 ALA A N 1
ATOM 819 C CA . ALA A 1 103 ? 3.791 -3.940 8.414 1.00 97.31 103 ALA A CA 1
ATOM 820 C C . ALA A 1 103 ? 2.577 -4.810 8.793 1.00 97.31 103 ALA A C 1
ATOM 822 O O . ALA A 1 103 ? 1.579 -4.840 8.076 1.00 97.31 103 ALA A O 1
ATOM 823 N N . ASN A 1 104 ? 2.651 -5.472 9.953 1.00 97.81 104 ASN A N 1
ATOM 824 C CA . ASN A 1 104 ? 1.485 -6.059 10.626 1.00 97.81 104 ASN A CA 1
ATOM 825 C C . ASN A 1 104 ? 0.925 -5.030 11.615 1.00 97.81 104 ASN A C 1
ATOM 827 O O . ASN A 1 104 ? 1.619 -4.677 12.570 1.00 97.81 104 ASN A O 1
ATOM 831 N N . TRP A 1 105 ? -0.308 -4.553 11.419 1.00 97.50 105 TRP A N 1
ATOM 832 C CA . TRP A 1 105 ? -0.848 -3.410 12.176 1.00 97.50 105 TRP A CA 1
ATOM 833 C C . TRP A 1 105 ? -0.929 -3.633 13.693 1.00 97.50 105 TRP A C 1
ATOM 835 O O . TRP A 1 105 ? -0.849 -2.673 14.457 1.00 97.50 105 TRP A O 1
ATOM 845 N N . GLN A 1 106 ? -1.025 -4.883 14.155 1.00 97.31 106 GLN A N 1
ATOM 846 C CA . GLN A 1 106 ? -1.084 -5.212 15.581 1.00 97.31 106 GLN A CA 1
ATOM 847 C C . GLN A 1 106 ? 0.191 -4.809 16.322 1.00 97.31 106 GLN A C 1
ATOM 849 O O . GLN A 1 106 ? 0.134 -4.356 17.463 1.00 97.31 106 GLN A O 1
ATOM 854 N N . LEU A 1 107 ? 1.341 -4.904 15.647 1.00 96.56 107 LEU A N 1
ATOM 855 C CA . LEU A 1 107 ? 2.633 -4.478 16.191 1.00 96.56 107 LEU A CA 1
ATOM 856 C C . LEU A 1 107 ? 2.769 -2.950 16.254 1.00 96.56 107 LEU A C 1
ATOM 858 O O . LEU A 1 107 ? 3.708 -2.442 16.862 1.00 96.56 107 LEU A O 1
ATOM 862 N N . HIS A 1 108 ? 1.821 -2.229 15.655 1.00 96.00 108 HIS A N 1
ATOM 863 C CA . HIS A 1 108 ? 1.731 -0.773 15.647 1.00 96.00 108 HIS A CA 1
ATOM 864 C C . HIS A 1 108 ? 0.574 -0.252 16.514 1.00 96.00 108 HIS A C 1
ATOM 866 O O . HIS A 1 108 ? 0.199 0.907 16.400 1.00 96.00 108 HIS A O 1
ATOM 872 N N . GLY A 1 109 ? 0.032 -1.083 17.413 1.00 95.50 109 GLY A N 1
ATOM 873 C CA . GLY A 1 109 ? -0.945 -0.652 18.420 1.00 95.50 109 GLY A CA 1
ATOM 874 C C . GLY A 1 109 ? -2.410 -0.767 17.999 1.00 95.50 109 GLY A C 1
ATOM 875 O O . GLY A 1 109 ? -3.283 -0.300 18.729 1.00 95.50 109 GLY A O 1
ATOM 876 N N . HIS A 1 110 ? -2.704 -1.412 16.867 1.00 96.31 110 HIS A N 1
ATOM 877 C CA . HIS A 1 110 ? -4.073 -1.576 16.380 1.00 96.31 110 HIS A CA 1
ATOM 878 C C . HIS A 1 110 ? -4.623 -2.984 16.658 1.00 96.31 110 HIS A C 1
ATOM 880 O O . HIS A 1 110 ? -4.087 -3.984 16.183 1.00 96.31 110 HIS A O 1
ATOM 886 N N . GLY A 1 111 ? -5.738 -3.077 17.385 1.00 94.00 111 GLY A N 1
ATOM 887 C CA . GLY A 1 111 ? -6.382 -4.355 17.700 1.00 94.00 111 GLY A CA 1
ATOM 888 C C . GLY A 1 111 ? -5.640 -5.157 18.774 1.00 94.00 111 GLY A C 1
ATOM 889 O O . GLY A 1 111 ? -5.320 -4.639 19.841 1.00 94.00 111 GLY A O 1
ATOM 890 N N . THR A 1 112 ? -5.421 -6.450 18.540 1.00 90.50 112 THR A N 1
ATOM 891 C CA . THR A 1 112 ? -4.765 -7.358 19.496 1.00 90.50 112 THR A CA 1
ATOM 892 C C . THR A 1 112 ? -3.763 -8.240 18.746 1.00 90.50 112 THR A C 1
ATOM 894 O O . THR A 1 112 ? -4.181 -8.828 17.747 1.00 90.50 112 THR A O 1
ATOM 897 N N . PRO A 1 113 ? -2.482 -8.299 19.170 1.00 81.56 113 PRO A N 1
ATOM 898 C CA . PRO A 1 113 ? -1.452 -9.157 18.573 1.00 81.56 113 PRO A CA 1
ATOM 899 C C . PRO A 1 113 ? -1.768 -10.651 18.591 1.00 81.56 113 PRO A C 1
ATOM 901 O O . PRO A 1 113 ? -2.360 -11.119 19.590 1.00 81.56 113 PRO A O 1
#